Protein AF-A0A497G105-F1 (afdb_monomer_lite)

Structure (mmCIF, N/CA/C/O backbone):
data_AF-A0A497G105-F1
#
_entry.id   AF-A0A497G105-F1
#
loop_
_atom_site.group_PDB
_atom_site.id
_atom_site.type_symbol
_atom_site.label_atom_id
_atom_site.label_alt_id
_atom_site.label_comp_id
_atom_site.label_asym_id
_atom_site.label_entity_id
_atom_site.label_seq_id
_atom_site.pdbx_PDB_ins_code
_atom_site.Cartn_x
_atom_site.Cartn_y
_atom_site.Cartn_z
_atom_site.occupancy
_atom_site.B_iso_or_equiv
_atom_site.auth_seq_id
_atom_site.auth_comp_id
_atom_site.auth_asym_id
_atom_site.auth_atom_id
_atom_site.pdbx_PDB_model_num
ATOM 1 N N . MET A 1 1 ? -0.724 -7.211 12.321 1.00 91.06 1 MET A N 1
ATOM 2 C CA . MET A 1 1 ? 0.210 -6.508 11.434 1.00 91.06 1 MET A CA 1
ATOM 3 C C . MET A 1 1 ? 0.342 -7.267 10.126 1.00 91.06 1 MET A C 1
ATOM 5 O O . MET A 1 1 ? 0.165 -6.658 9.088 1.00 91.06 1 MET A O 1
ATOM 9 N N . VAL A 1 2 ? 0.599 -8.585 10.165 1.00 96.44 2 VAL A N 1
ATOM 10 C CA . VAL A 1 2 ? 0.661 -9.434 8.958 1.00 96.44 2 VAL A CA 1
ATOM 11 C C . VAL A 1 2 ? -0.614 -9.343 8.116 1.00 96.44 2 VAL A C 1
ATOM 13 O O . VAL A 1 2 ? -0.522 -9.135 6.918 1.00 96.44 2 VAL A O 1
ATOM 16 N N . VAL A 1 3 ? -1.797 -9.418 8.734 1.00 96.44 3 VAL A N 1
ATOM 17 C CA . VAL A 1 3 ? -3.083 -9.296 8.022 1.00 96.44 3 VAL A CA 1
ATOM 18 C C . VAL A 1 3 ? -3.195 -7.956 7.293 1.00 96.44 3 VAL A C 1
ATOM 20 O O . VAL A 1 3 ? -3.529 -7.920 6.117 1.00 96.44 3 VAL A O 1
ATOM 23 N N . GLU A 1 4 ? -2.869 -6.857 7.968 1.00 97.19 4 GLU A N 1
ATOM 24 C CA . GLU A 1 4 ? -2.892 -5.502 7.419 1.00 97.19 4 GLU A CA 1
ATOM 25 C C . GLU A 1 4 ? -1.892 -5.359 6.254 1.00 97.19 4 GLU A C 1
ATOM 27 O O . GLU A 1 4 ? -2.240 -4.789 5.223 1.00 97.19 4 GLU A O 1
ATOM 32 N N . ILE A 1 5 ? -0.688 -5.937 6.380 1.00 98.06 5 ILE A N 1
ATOM 33 C CA . ILE A 1 5 ? 0.310 -5.988 5.298 1.00 98.06 5 ILE A CA 1
ATOM 34 C C . ILE A 1 5 ? -0.252 -6.754 4.099 1.00 98.06 5 ILE A C 1
ATOM 36 O O . ILE A 1 5 ? -0.184 -6.253 2.982 1.00 98.06 5 ILE A O 1
ATOM 40 N N . LEU A 1 6 ? -0.816 -7.944 4.324 1.00 98.00 6 LEU A N 1
ATOM 41 C CA . LEU A 1 6 ? -1.369 -8.783 3.260 1.00 98.00 6 LEU A CA 1
ATOM 42 C C . LEU A 1 6 ? -2.536 -8.094 2.550 1.00 98.00 6 LEU A C 1
ATOM 44 O O . LEU A 1 6 ? -2.583 -8.120 1.328 1.00 98.00 6 LEU A O 1
ATOM 48 N N . ILE A 1 7 ? -3.437 -7.437 3.284 1.00 97.94 7 ILE A N 1
ATOM 49 C CA . ILE A 1 7 ? -4.556 -6.689 2.694 1.00 97.94 7 ILE A CA 1
ATOM 50 C C . ILE A 1 7 ? -4.037 -5.598 1.761 1.00 97.94 7 ILE A C 1
ATOM 52 O O . ILE A 1 7 ? -4.479 -5.518 0.618 1.00 97.94 7 ILE A O 1
ATOM 56 N N . ILE A 1 8 ? -3.098 -4.773 2.233 1.00 98.00 8 ILE A N 1
ATOM 57 C CA . ILE A 1 8 ? -2.568 -3.669 1.428 1.00 98.00 8 ILE A CA 1
ATOM 58 C C . ILE A 1 8 ? -1.812 -4.230 0.222 1.00 98.00 8 ILE A C 1
ATOM 60 O O . ILE A 1 8 ? -2.150 -3.913 -0.915 1.00 98.00 8 ILE A O 1
ATOM 64 N N . LEU A 1 9 ? -0.833 -5.103 0.463 1.00 98.25 9 LEU A N 1
ATOM 65 C CA . LEU A 1 9 ? 0.071 -5.599 -0.568 1.00 98.25 9 LEU A CA 1
ATOM 66 C C . LEU A 1 9 ? -0.647 -6.450 -1.619 1.00 98.25 9 LEU A C 1
ATOM 68 O O . LEU A 1 9 ? -0.471 -6.210 -2.810 1.00 98.25 9 LEU A O 1
ATOM 72 N N . LEU A 1 10 ? -1.452 -7.435 -1.210 1.00 97.56 10 LEU A N 1
ATOM 73 C CA . LEU A 1 10 ? -2.072 -8.366 -2.156 1.00 97.56 10 LEU A CA 1
ATOM 74 C C . LEU A 1 10 ? -3.107 -7.672 -3.033 1.00 97.56 10 LEU A C 1
ATOM 76 O O . LEU A 1 10 ? -3.130 -7.919 -4.235 1.00 97.56 10 LEU A O 1
ATOM 80 N N . LEU A 1 11 ? -3.934 -6.786 -2.470 1.00 97.00 11 LEU A N 1
ATOM 81 C CA . LEU A 1 11 ? -4.921 -6.061 -3.271 1.00 97.00 11 LEU A CA 1
ATOM 82 C C . LEU A 1 11 ? -4.250 -5.065 -4.223 1.00 97.00 11 LEU A C 1
ATOM 84 O O . LEU A 1 11 ? -4.660 -4.959 -5.375 1.00 97.00 11 LEU A O 1
ATOM 88 N N . GLN A 1 12 ? -3.190 -4.382 -3.783 1.00 96.12 12 GLN A N 1
ATOM 89 C CA . GLN A 1 12 ? -2.417 -3.494 -4.657 1.00 96.12 12 GLN A CA 1
ATOM 90 C C . GLN A 1 12 ? -1.731 -4.255 -5.794 1.00 96.12 12 GLN A C 1
ATOM 92 O O . GLN A 1 12 ? -1.781 -3.815 -6.940 1.00 96.12 12 GLN A O 1
ATOM 97 N N . LEU A 1 13 ? -1.144 -5.421 -5.517 1.00 96.75 13 LEU A N 1
ATOM 98 C CA . LEU A 1 13 ? -0.575 -6.272 -6.565 1.00 96.75 13 LEU A CA 1
ATOM 99 C C . LEU A 1 13 ? -1.656 -6.817 -7.504 1.00 96.75 13 LEU A C 1
ATOM 101 O O . LEU A 1 13 ? -1.449 -6.846 -8.713 1.00 96.75 13 LEU A O 1
ATOM 105 N N . LEU A 1 14 ? -2.824 -7.192 -6.979 1.00 96.06 14 LEU A N 1
ATOM 106 C CA . LEU A 1 14 ? -3.954 -7.634 -7.795 1.00 96.06 14 LEU A CA 1
ATOM 107 C C . LEU A 1 14 ? -4.409 -6.530 -8.758 1.00 96.06 14 LEU A C 1
ATOM 109 O O . LEU A 1 14 ? -4.674 -6.810 -9.924 1.00 96.06 14 LEU A O 1
ATOM 113 N N . PHE A 1 15 ? -4.447 -5.275 -8.304 1.00 94.25 15 PHE A N 1
ATOM 114 C CA . PHE A 1 15 ? -4.735 -4.134 -9.173 1.00 94.25 15 PHE A CA 1
ATOM 115 C C . PHE A 1 15 ? -3.624 -3.878 -10.187 1.00 94.25 15 PHE A C 1
ATOM 117 O O . PHE A 1 15 ? -3.933 -3.670 -11.354 1.00 94.25 15 PHE A O 1
ATOM 124 N N . TYR A 1 16 ? -2.354 -3.958 -9.780 1.00 93.88 16 TYR A N 1
ATOM 125 C CA . TYR A 1 16 ? -1.211 -3.804 -10.685 1.00 93.88 16 TYR A CA 1
ATOM 126 C C . TYR A 1 16 ? -1.224 -4.822 -11.837 1.00 93.88 16 TYR A C 1
ATOM 128 O O . TYR A 1 16 ? -0.951 -4.464 -12.980 1.00 93.88 16 TYR A O 1
ATOM 136 N N . PHE A 1 17 ? -1.554 -6.086 -11.556 1.00 93.81 17 PHE A N 1
ATOM 137 C CA . PHE A 1 17 ? -1.596 -7.144 -12.571 1.00 93.81 17 PHE A CA 1
ATOM 138 C C . PHE A 1 17 ? -2.915 -7.213 -13.351 1.00 93.81 17 PHE A C 1
ATOM 140 O O . PHE A 1 17 ? -3.019 -7.992 -14.299 1.00 93.81 17 PHE A O 1
ATOM 147 N N . SER A 1 18 ? -3.924 -6.422 -12.983 1.00 93.00 18 SER A N 1
ATOM 148 C CA . SER A 1 18 ? -5.207 -6.432 -13.679 1.00 93.00 18 SER A CA 1
ATOM 149 C C . SER A 1 18 ? -5.122 -5.638 -14.988 1.00 93.00 18 SER A C 1
ATOM 151 O O . SER A 1 18 ? -4.873 -4.434 -14.954 1.00 93.00 18 SER A O 1
ATOM 153 N N . PRO A 1 19 ? -5.411 -6.250 -16.153 1.00 84.75 19 PRO A N 1
ATOM 154 C CA . PRO A 1 19 ? -5.342 -5.558 -17.442 1.00 84.75 19 PRO A CA 1
ATOM 155 C C . PRO A 1 19 ? -6.425 -4.479 -17.606 1.00 84.75 19 PRO A C 1
ATOM 157 O O . PRO A 1 19 ? -6.307 -3.607 -18.462 1.00 84.75 19 PRO A O 1
ATOM 160 N N . VAL A 1 20 ? -7.486 -4.533 -16.794 1.00 88.06 20 VAL A N 1
ATOM 161 C CA . VAL A 1 20 ? -8.600 -3.570 -16.826 1.00 88.06 20 VAL A CA 1
ATOM 162 C C . VAL A 1 20 ? -8.299 -2.345 -15.955 1.00 88.06 20 VAL A C 1
ATOM 164 O O . VAL A 1 20 ? -8.775 -1.243 -16.235 1.00 88.06 20 VAL A O 1
ATOM 167 N N . ILE A 1 21 ? -7.496 -2.514 -14.900 1.00 84.50 21 ILE A N 1
ATOM 168 C CA . ILE A 1 21 ? -7.250 -1.470 -13.903 1.00 84.50 21 ILE A CA 1
ATOM 169 C C . ILE A 1 21 ? -5.982 -0.707 -14.271 1.00 84.50 21 ILE A C 1
ATOM 171 O O . ILE A 1 21 ? -4.866 -1.063 -13.914 1.00 84.50 21 ILE A O 1
ATOM 175 N N . VAL A 1 22 ? -6.184 0.401 -14.973 1.00 84.19 22 VAL A N 1
ATOM 176 C CA . VAL A 1 22 ? -5.122 1.356 -15.304 1.00 84.19 22 VAL A CA 1
ATOM 177 C C . VAL A 1 22 ? -5.039 2.432 -14.219 1.00 84.19 22 VAL A C 1
ATOM 179 O O . VAL A 1 22 ? -6.069 3.036 -13.901 1.00 84.19 22 VAL A O 1
ATOM 182 N N . PHE A 1 23 ? -3.847 2.678 -13.657 1.00 81.31 23 PHE A N 1
ATOM 183 C CA . PHE A 1 23 ? -3.644 3.622 -12.545 1.00 81.31 23 PHE A CA 1
ATOM 184 C C . PHE A 1 23 ? -4.178 5.019 -12.877 1.00 81.31 23 PHE A C 1
ATOM 186 O O . PHE A 1 23 ? -4.921 5.586 -12.080 1.00 81.31 23 PHE A O 1
ATOM 193 N N . GLU A 1 24 ? -3.898 5.541 -14.075 1.00 85.69 24 GLU A N 1
ATOM 194 C CA . GLU A 1 24 ? -4.317 6.887 -14.486 1.00 85.69 24 GLU A CA 1
ATOM 195 C C . GLU A 1 24 ? -5.844 7.064 -14.502 1.00 85.69 24 GLU A C 1
ATOM 197 O O . GLU A 1 24 ? -6.347 8.152 -14.233 1.00 85.69 24 GLU A O 1
ATOM 202 N N . LYS A 1 25 ? -6.596 5.995 -14.794 1.00 88.88 25 LYS A N 1
ATOM 203 C CA . LYS A 1 25 ? -8.067 6.029 -14.890 1.00 88.88 25 LYS A CA 1
ATOM 204 C C . LYS A 1 25 ? -8.766 5.604 -13.600 1.00 88.88 25 LYS A C 1
ATOM 206 O O . LYS A 1 25 ? -9.892 6.019 -13.347 1.00 88.88 25 LYS A O 1
ATOM 211 N N . HIS A 1 26 ? -8.107 4.784 -12.787 1.00 91.50 26 HIS A N 1
ATOM 212 C CA . HIS A 1 26 ? -8.708 4.132 -11.624 1.00 91.50 26 HIS A CA 1
ATOM 213 C C . HIS A 1 26 ? -7.9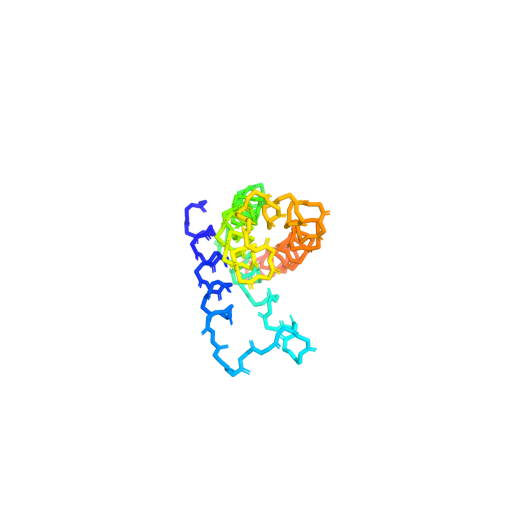09 4.378 -10.343 1.00 91.50 26 HIS A C 1
ATOM 215 O O . HIS A 1 26 ? -7.904 3.541 -9.439 1.00 91.50 26 HIS A O 1
ATOM 221 N N . PHE A 1 27 ? -7.227 5.524 -10.245 1.00 87.44 27 PHE A N 1
ATOM 222 C CA . PHE A 1 27 ? -6.366 5.851 -9.105 1.00 87.44 27 PHE A CA 1
ATOM 223 C C . PHE A 1 27 ? -7.106 5.727 -7.761 1.00 87.44 27 PHE A C 1
ATOM 225 O O . PHE A 1 27 ? -6.525 5.304 -6.768 1.00 87.44 27 PHE A O 1
ATOM 232 N N . PHE A 1 28 ? -8.408 6.030 -7.723 1.00 91.31 28 PHE A N 1
ATOM 233 C CA . PHE A 1 28 ? -9.226 5.933 -6.514 1.00 91.31 28 PHE A CA 1
ATOM 234 C C . PHE A 1 28 ? -9.326 4.497 -5.969 1.00 91.31 28 PHE A C 1
ATOM 236 O O . PHE A 1 28 ? -9.446 4.319 -4.756 1.00 91.31 28 PHE A O 1
ATOM 243 N N . LEU A 1 29 ? -9.215 3.466 -6.821 1.00 93.62 29 LEU A N 1
ATOM 244 C CA . LEU A 1 29 ? -9.213 2.065 -6.381 1.00 93.62 29 LEU A CA 1
ATOM 245 C C . LEU A 1 29 ? -7.991 1.742 -5.516 1.00 93.62 29 LEU A C 1
ATOM 247 O O . LEU A 1 29 ? -8.082 0.915 -4.614 1.00 93.62 29 LEU A O 1
ATOM 251 N N . TRP A 1 30 ? -6.875 2.448 -5.708 1.00 93.44 30 TRP A N 1
ATOM 252 C CA . TRP A 1 30 ? -5.658 2.273 -4.910 1.00 93.44 30 TRP A CA 1
ATOM 253 C C . TRP A 1 30 ? -5.807 2.719 -3.454 1.00 93.44 30 TRP A C 1
ATOM 255 O O . TRP A 1 30 ? -4.982 2.352 -2.617 1.00 93.44 30 TRP A O 1
ATOM 265 N N . LEU A 1 31 ? -6.873 3.459 -3.134 1.00 96.19 31 LEU A N 1
ATOM 266 C CA . LEU A 1 31 ? -7.218 3.852 -1.768 1.00 96.19 31 LEU A CA 1
ATOM 267 C C . LEU A 1 31 ? -8.016 2.765 -1.032 1.00 96.19 31 LEU A C 1
ATOM 269 O O . LEU A 1 31 ? -8.076 2.773 0.196 1.00 96.19 31 LEU A O 1
ATOM 273 N N . VAL A 1 32 ? -8.610 1.808 -1.751 1.00 96.62 32 VAL A N 1
ATOM 274 C CA . VAL A 1 32 ? -9.434 0.745 -1.153 1.00 96.62 32 VAL A CA 1
ATOM 275 C C . VAL A 1 32 ? -8.620 -0.155 -0.209 1.00 96.62 32 VAL A C 1
ATOM 277 O O . VAL A 1 32 ? -9.056 -0.343 0.930 1.00 96.62 32 VAL A O 1
ATOM 280 N N . PRO A 1 33 ? -7.431 -0.669 -0.586 1.00 97.62 33 PRO A N 1
ATOM 281 C CA . PRO A 1 33 ? -6.645 -1.533 0.292 1.00 97.62 33 PRO A CA 1
ATOM 282 C C . PRO A 1 33 ? -6.285 -0.892 1.645 1.00 97.62 33 PRO A C 1
ATOM 284 O O . PRO A 1 33 ? -6.561 -1.512 2.678 1.00 97.62 33 PRO A O 1
ATOM 287 N N . PRO A 1 34 ? -5.744 0.346 1.708 1.00 97.88 34 PRO A N 1
ATOM 288 C CA . PRO A 1 34 ? -5.455 0.981 2.990 1.00 97.88 34 PRO A CA 1
ATOM 289 C C . PRO A 1 34 ? -6.714 1.323 3.797 1.00 97.88 34 PRO A C 1
ATOM 291 O O . PRO A 1 34 ? -6.666 1.251 5.026 1.00 97.88 34 PRO A O 1
ATOM 294 N N . VAL A 1 35 ? -7.852 1.623 3.156 1.00 98.19 35 VAL A N 1
ATOM 295 C CA . VAL A 1 35 ? -9.133 1.809 3.868 1.00 98.19 35 VAL A CA 1
ATOM 296 C C . VAL A 1 35 ? -9.561 0.519 4.565 1.00 98.19 35 VAL A C 1
ATOM 298 O O . VAL A 1 35 ? -9.844 0.544 5.765 1.00 98.19 35 VAL A O 1
ATOM 301 N N . ILE A 1 36 ? -9.548 -0.617 3.860 1.00 98.06 36 ILE A N 1
ATOM 302 C CA . ILE A 1 36 ? -9.888 -1.923 4.449 1.00 98.06 36 ILE A CA 1
ATOM 303 C C . ILE A 1 36 ? -8.940 -2.227 5.615 1.00 98.06 36 ILE A C 1
ATOM 305 O O . ILE A 1 36 ? -9.398 -2.573 6.707 1.00 98.06 36 ILE A O 1
ATOM 309 N N . ALA A 1 37 ? -7.632 -2.024 5.424 1.00 97.88 37 ALA A N 1
ATOM 310 C CA . ALA A 1 37 ? -6.630 -2.207 6.471 1.00 97.88 37 ALA A CA 1
ATOM 311 C C . ALA A 1 37 ? -6.893 -1.316 7.704 1.00 97.88 37 ALA A C 1
ATOM 313 O O . ALA A 1 37 ? -6.767 -1.779 8.841 1.00 97.88 37 ALA A O 1
ATOM 314 N N . GLY A 1 38 ? -7.316 -0.065 7.501 1.00 97.62 38 GLY A N 1
ATOM 315 C CA . GLY A 1 38 ? -7.698 0.860 8.572 1.00 97.62 38 GLY A CA 1
ATOM 316 C C . GLY A 1 38 ? -8.952 0.440 9.340 1.00 97.62 38 GLY A C 1
ATOM 317 O O . GLY A 1 38 ? -9.019 0.613 10.559 1.00 97.62 38 GLY A O 1
ATOM 318 N N . VAL A 1 39 ? -9.922 -0.187 8.672 1.00 97.31 39 VAL A N 1
ATOM 319 C CA . VAL A 1 39 ? -11.106 -0.754 9.337 1.00 97.31 39 VAL A CA 1
ATOM 320 C C . VAL A 1 39 ? -10.742 -1.992 10.157 1.00 97.31 39 VAL A C 1
ATOM 322 O O . VAL A 1 39 ? -11.228 -2.156 11.278 1.00 97.31 39 VAL A O 1
ATOM 325 N N . VAL A 1 40 ? -9.862 -2.866 9.668 1.00 96.50 40 VAL A N 1
ATOM 326 C CA . VAL A 1 40 ? -9.524 -4.096 10.407 1.00 96.50 40 VAL A CA 1
ATOM 327 C C . VAL A 1 40 ? -8.467 -3.885 11.491 1.00 96.50 40 VAL A C 1
ATOM 329 O O . VAL A 1 40 ? -8.478 -4.605 12.489 1.00 96.50 40 VAL A O 1
ATOM 332 N N . THR A 1 41 ? -7.589 -2.882 11.362 1.00 96.94 41 THR A N 1
ATOM 333 C CA . THR A 1 41 ? -6.472 -2.706 12.301 1.00 96.94 41 THR A CA 1
ATOM 334 C C . THR A 1 41 ? -6.947 -2.493 13.742 1.00 96.94 41 THR A C 1
ATOM 336 O O . THR A 1 41 ? -7.946 -1.816 14.023 1.00 96.94 41 THR A O 1
ATOM 339 N N . SER A 1 42 ? -6.212 -3.081 14.686 1.00 94.50 42 SER A N 1
ATOM 340 C CA . SER A 1 42 ? -6.468 -2.929 16.120 1.00 94.50 42 SER A CA 1
ATOM 341 C C . SER A 1 42 ? -5.867 -1.646 16.699 1.00 94.50 42 SER A C 1
ATOM 343 O O . SER A 1 42 ? -6.368 -1.138 17.704 1.00 94.50 42 SER A O 1
ATOM 345 N N . SER A 1 43 ? -4.829 -1.086 16.065 1.00 96.81 43 SER A N 1
ATOM 346 C CA . SER A 1 43 ? -4.203 0.171 16.483 1.00 96.81 43 SER A CA 1
ATOM 347 C C . SER A 1 43 ? -3.612 0.957 15.310 1.00 96.81 43 SER A C 1
ATOM 349 O O . SER A 1 43 ? -3.126 0.382 14.334 1.00 96.81 43 SER A O 1
ATOM 351 N N . ALA A 1 44 ? -3.586 2.288 15.438 1.00 95.62 44 ALA A N 1
ATOM 352 C CA . ALA A 1 44 ? -2.990 3.171 14.432 1.00 95.62 44 ALA A CA 1
ATOM 353 C C . ALA A 1 44 ? -1.508 2.845 14.184 1.00 95.62 44 ALA A C 1
ATOM 355 O O . ALA A 1 44 ? -1.094 2.722 13.039 1.00 95.62 44 ALA A O 1
ATOM 356 N N . LYS A 1 45 ? -0.719 2.609 15.247 1.00 97.19 45 LYS A N 1
ATOM 357 C CA . LYS A 1 45 ? 0.711 2.266 15.130 1.00 97.19 45 LYS A CA 1
ATOM 358 C C . LYS A 1 45 ? 0.940 1.002 14.294 1.00 97.19 45 LYS A C 1
ATOM 360 O O . LYS A 1 45 ? 1.827 0.986 13.448 1.00 97.19 45 LYS A O 1
ATOM 365 N N . ARG A 1 46 ? 0.121 -0.041 14.496 1.00 96.50 46 ARG A N 1
ATOM 366 C CA . ARG A 1 46 ? 0.196 -1.282 13.703 1.00 96.50 46 ARG A CA 1
ATOM 367 C C . ARG A 1 46 ? -0.172 -1.047 12.244 1.00 96.50 46 ARG A C 1
ATOM 369 O O . ARG A 1 46 ? 0.496 -1.594 11.376 1.00 96.50 46 ARG A O 1
ATOM 376 N N . GLY A 1 47 ? -1.203 -0.241 11.992 1.00 96.88 47 GLY A N 1
ATOM 377 C CA . GLY A 1 47 ? -1.609 0.119 10.634 1.00 96.88 47 GLY A CA 1
ATOM 378 C C . GLY A 1 47 ? -0.526 0.908 9.897 1.00 96.88 47 GLY A C 1
ATOM 379 O O . GLY A 1 47 ? -0.185 0.561 8.777 1.00 96.88 47 GLY A O 1
ATOM 380 N N . LEU A 1 48 ? 0.094 1.890 10.556 1.00 98.00 48 LEU A N 1
ATOM 381 C CA . LEU A 1 48 ? 1.205 2.666 9.994 1.00 98.00 48 LEU A CA 1
ATOM 382 C C . LEU A 1 48 ? 2.414 1.790 9.645 1.00 98.00 48 LEU A C 1
ATOM 384 O O . LEU A 1 48 ? 2.946 1.891 8.542 1.00 98.00 48 LEU A O 1
ATOM 388 N N . ALA A 1 49 ? 2.820 0.902 10.559 1.00 98.06 49 ALA A N 1
ATOM 389 C CA . ALA A 1 49 ? 3.907 -0.040 10.300 1.00 98.06 49 ALA A CA 1
ATOM 390 C C . ALA A 1 49 ? 3.573 -0.984 9.133 1.00 98.06 49 ALA A C 1
ATOM 392 O O . ALA A 1 49 ? 4.423 -1.243 8.284 1.00 98.06 49 ALA A O 1
ATOM 393 N N . ALA A 1 50 ? 2.324 -1.455 9.056 1.00 97.88 50 ALA A N 1
ATOM 394 C CA . ALA A 1 50 ? 1.859 -2.284 7.951 1.00 97.88 50 ALA A CA 1
ATOM 395 C C . ALA A 1 50 ? 1.882 -1.538 6.608 1.00 97.88 50 ALA A C 1
ATOM 397 O O . ALA A 1 50 ? 2.399 -2.086 5.638 1.00 97.88 50 ALA A O 1
ATOM 398 N N . SER A 1 51 ? 1.402 -0.290 6.559 1.00 98.06 51 SER A N 1
ATOM 399 C CA . SER A 1 51 ? 1.468 0.562 5.365 1.00 98.06 51 SER A CA 1
ATOM 400 C C . SER A 1 51 ? 2.904 0.775 4.899 1.00 98.06 51 SER A C 1
ATOM 402 O O . SER A 1 51 ? 3.173 0.666 3.706 1.00 98.06 51 SER A O 1
ATOM 404 N N . LEU A 1 52 ? 3.838 1.031 5.820 1.00 98.50 52 LEU A N 1
ATOM 405 C CA . LEU A 1 52 ? 5.254 1.181 5.487 1.00 98.50 52 LEU A CA 1
ATOM 406 C C . LEU A 1 52 ? 5.818 -0.095 4.849 1.00 98.50 52 LEU A C 1
ATOM 408 O O . LEU A 1 52 ? 6.353 -0.040 3.743 1.00 98.50 52 LEU A O 1
ATOM 412 N N . ILE A 1 53 ? 5.659 -1.243 5.514 1.00 98.50 53 ILE A N 1
ATOM 413 C CA . ILE A 1 53 ? 6.193 -2.526 5.034 1.00 98.50 53 ILE A CA 1
ATOM 414 C C . ILE A 1 53 ? 5.566 -2.904 3.688 1.00 98.50 53 ILE A C 1
ATOM 416 O O . ILE A 1 53 ? 6.287 -3.247 2.755 1.00 98.50 53 ILE A O 1
ATOM 420 N N . ALA A 1 54 ? 4.242 -2.788 3.557 1.00 98.25 54 ALA A N 1
ATOM 421 C CA . ALA A 1 54 ? 3.546 -3.088 2.310 1.00 98.25 54 ALA A CA 1
ATOM 422 C C . ALA A 1 54 ? 4.022 -2.188 1.160 1.00 98.25 54 ALA A C 1
ATOM 424 O O . ALA A 1 54 ? 4.246 -2.685 0.061 1.00 98.25 54 ALA A O 1
ATOM 425 N N . THR A 1 55 ? 4.254 -0.896 1.422 1.00 98.44 55 THR A N 1
ATOM 426 C CA . THR A 1 55 ? 4.791 0.040 0.419 1.00 98.44 55 THR A CA 1
ATOM 427 C C . THR A 1 55 ? 6.190 -0.381 -0.034 1.00 98.44 55 THR A C 1
ATOM 429 O O . THR A 1 55 ? 6.446 -0.434 -1.235 1.00 98.44 55 THR A O 1
ATOM 432 N N . ILE A 1 56 ? 7.084 -0.736 0.898 1.00 98.50 56 ILE A N 1
ATOM 433 C CA . ILE A 1 56 ? 8.431 -1.229 0.562 1.00 98.50 56 ILE A CA 1
ATOM 434 C C . ILE A 1 56 ? 8.327 -2.485 -0.310 1.00 98.50 56 ILE A C 1
ATOM 436 O O . ILE A 1 56 ? 8.920 -2.535 -1.384 1.00 98.50 56 ILE A O 1
ATOM 440 N N . CYS A 1 57 ? 7.544 -3.480 0.113 1.00 98.38 57 CYS A N 1
ATOM 441 C CA . CYS A 1 57 ? 7.367 -4.724 -0.635 1.00 98.38 57 CYS A CA 1
ATOM 442 C C . CYS A 1 57 ? 6.780 -4.485 -2.031 1.00 98.38 57 CYS A C 1
ATOM 444 O O . CYS A 1 57 ? 7.256 -5.065 -3.006 1.00 98.38 57 CYS A O 1
ATOM 446 N N . TYR A 1 58 ? 5.780 -3.611 -2.144 1.00 98.06 58 TYR A N 1
ATOM 447 C CA . TYR A 1 58 ? 5.175 -3.268 -3.425 1.00 98.06 58 TYR A CA 1
ATOM 448 C C . TYR A 1 58 ? 6.197 -2.636 -4.377 1.00 98.06 58 TYR A C 1
ATOM 450 O O . TYR A 1 58 ? 6.265 -3.033 -5.540 1.00 98.06 58 TYR A O 1
ATOM 458 N N . ILE A 1 59 ? 7.021 -1.697 -3.897 1.00 97.94 59 ILE A N 1
ATOM 459 C CA . ILE A 1 59 ? 8.071 -1.058 -4.705 1.00 97.94 59 ILE A CA 1
ATOM 460 C C . ILE A 1 59 ? 9.159 -2.058 -5.098 1.00 97.94 59 ILE A C 1
ATOM 462 O O . ILE A 1 59 ? 9.600 -2.045 -6.245 1.00 97.94 59 ILE A O 1
ATOM 466 N N . LEU A 1 60 ? 9.551 -2.966 -4.199 1.00 98.19 60 LEU A N 1
ATOM 467 C CA . LEU A 1 60 ? 10.508 -4.024 -4.531 1.00 98.19 60 LEU A CA 1
ATOM 468 C C . LEU A 1 60 ? 10.005 -4.898 -5.687 1.00 98.19 60 LEU A C 1
ATOM 470 O O . LEU A 1 60 ? 10.777 -5.234 -6.582 1.00 98.19 60 LEU A O 1
ATOM 474 N N . ILE A 1 61 ? 8.715 -5.235 -5.702 1.00 97.62 61 ILE A N 1
ATOM 475 C CA . ILE A 1 61 ? 8.122 -6.077 -6.747 1.00 97.62 61 ILE A CA 1
ATOM 476 C C . ILE A 1 61 ? 7.914 -5.273 -8.035 1.00 97.62 61 ILE A C 1
ATOM 478 O O . ILE A 1 61 ? 8.477 -5.601 -9.079 1.00 97.62 61 ILE A O 1
ATOM 482 N N . THR A 1 62 ? 7.123 -4.204 -7.973 1.00 95.94 62 THR A N 1
ATOM 483 C CA . THR A 1 62 ? 6.708 -3.450 -9.166 1.00 95.94 62 THR A CA 1
ATOM 484 C C . THR A 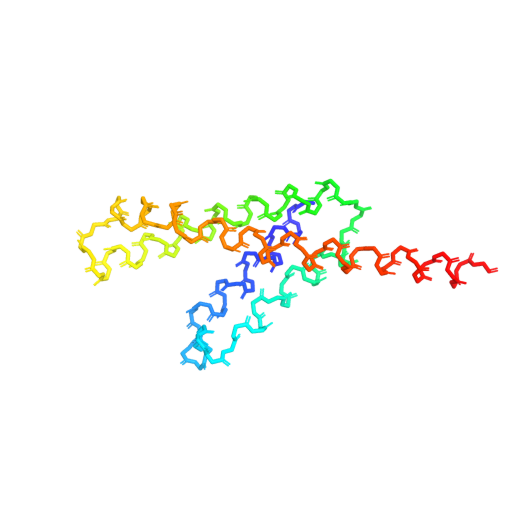1 62 ? 7.846 -2.635 -9.764 1.00 95.94 62 THR A C 1
ATOM 486 O O . THR A 1 62 ? 7.977 -2.590 -10.984 1.00 95.94 62 THR A O 1
ATOM 489 N N . GLY A 1 63 ? 8.735 -2.083 -8.935 1.00 95.56 63 GLY A N 1
ATOM 490 C CA . GLY A 1 63 ? 9.947 -1.404 -9.391 1.00 95.56 63 GLY A CA 1
ATOM 491 C C . GLY A 1 63 ? 10.893 -2.350 -10.128 1.00 95.56 63 GLY A C 1
ATOM 492 O O . GLY A 1 63 ? 11.422 -1.980 -11.173 1.00 95.56 63 GLY A O 1
ATOM 493 N N . SER A 1 64 ? 11.045 -3.595 -9.663 1.00 96.50 64 SER A N 1
ATOM 494 C CA . SER A 1 64 ? 11.843 -4.604 -10.379 1.00 96.50 64 SER A CA 1
ATOM 495 C C . SER A 1 64 ? 11.233 -4.959 -11.737 1.00 96.50 64 SER A C 1
ATOM 497 O O . SER A 1 64 ? 11.947 -5.030 -12.737 1.00 96.50 64 SER A O 1
ATOM 499 N N . ILE A 1 65 ? 9.910 -5.148 -11.787 1.00 96.00 65 ILE A N 1
ATOM 500 C CA . ILE A 1 65 ? 9.191 -5.496 -13.020 1.00 96.00 65 ILE A CA 1
ATOM 501 C C . ILE A 1 65 ? 9.269 -4.352 -14.038 1.00 96.00 65 ILE A C 1
ATOM 503 O O . ILE A 1 65 ? 9.649 -4.579 -15.187 1.00 96.00 65 ILE A O 1
ATOM 507 N N . GLU A 1 66 ? 8.935 -3.124 -13.639 1.00 94.00 66 GLU A N 1
ATOM 508 C CA . GLU A 1 66 ? 8.994 -1.961 -14.532 1.00 94.00 66 GLU A CA 1
ATOM 509 C C . GLU A 1 66 ? 10.436 -1.629 -14.939 1.00 94.00 66 GLU A C 1
ATOM 511 O O . GLU A 1 66 ? 10.677 -1.263 -16.090 1.00 94.00 66 GLU A O 1
ATOM 516 N N . GLY A 1 67 ? 11.406 -1.817 -14.039 1.00 94.25 67 GLY A N 1
ATOM 517 C CA . GLY A 1 67 ? 12.830 -1.651 -14.328 1.00 94.25 67 GLY A CA 1
ATOM 518 C C . GLY A 1 67 ? 13.326 -2.588 -15.421 1.00 94.25 67 GLY A C 1
ATOM 519 O O . GLY A 1 67 ? 13.986 -2.145 -16.361 1.00 94.25 67 GLY A O 1
ATOM 520 N N . LEU A 1 68 ? 12.955 -3.868 -15.352 1.00 95.62 68 LEU A N 1
ATOM 521 C CA . LEU A 1 68 ? 13.250 -4.826 -16.420 1.00 95.62 68 LEU A CA 1
ATOM 522 C C . LEU A 1 68 ? 12.557 -4.445 -17.732 1.00 95.62 68 LEU A C 1
ATOM 524 O O . LEU A 1 68 ? 13.203 -4.436 -18.775 1.00 95.62 68 LEU A O 1
ATOM 528 N N . LYS A 1 69 ? 11.269 -4.084 -17.686 1.00 93.75 69 LYS A N 1
ATOM 529 C CA . LYS A 1 69 ? 10.479 -3.766 -18.887 1.00 93.75 69 LYS A CA 1
ATOM 530 C C . LYS A 1 69 ? 10.936 -2.497 -19.611 1.00 93.75 69 LYS A C 1
ATOM 532 O O . LYS A 1 69 ? 10.911 -2.470 -20.837 1.00 93.75 69 LYS A 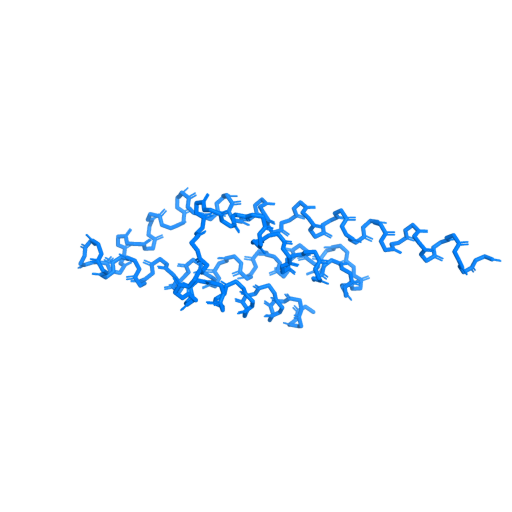O 1
ATOM 537 N N . ARG A 1 70 ? 11.280 -1.433 -18.877 1.00 91.69 70 ARG A N 1
ATOM 538 C CA . ARG A 1 70 ? 11.503 -0.088 -19.449 1.00 91.69 70 ARG A CA 1
ATOM 539 C C . ARG A 1 70 ? 12.962 0.340 -19.481 1.00 91.69 70 ARG A C 1
ATOM 541 O O . ARG A 1 70 ? 13.347 1.091 -20.368 1.00 91.69 70 ARG A O 1
ATOM 548 N N . LEU A 1 71 ? 13.754 -0.095 -18.504 1.00 90.69 71 LEU A N 1
ATOM 549 C CA . LEU A 1 71 ? 15.140 0.347 -18.315 1.00 90.69 71 LEU A CA 1
ATOM 550 C C . LEU A 1 71 ? 16.154 -0.775 -18.566 1.00 90.69 71 LEU A C 1
ATOM 552 O O . LEU A 1 71 ? 17.354 -0.533 -18.463 1.00 90.69 71 LEU A O 1
ATOM 556 N N . ASN A 1 72 ? 15.684 -1.999 -18.840 1.00 94.00 72 ASN A N 1
ATOM 557 C CA . ASN A 1 72 ? 16.502 -3.213 -18.887 1.00 94.00 72 ASN A CA 1
ATOM 558 C C . ASN A 1 72 ? 17.409 -3.365 -17.641 1.00 94.00 72 ASN A C 1
ATOM 560 O O . ASN A 1 72 ? 18.528 -3.870 -17.717 1.00 94.00 72 ASN A O 1
ATOM 564 N N . SER A 1 73 ? 16.951 -2.860 -16.487 1.00 95.06 73 SER A N 1
ATOM 565 C CA . SER A 1 73 ? 17.729 -2.786 -15.248 1.00 95.06 73 SER A CA 1
ATOM 566 C C . SER A 1 73 ? 16.815 -2.834 -14.027 1.00 95.06 73 SER A C 1
ATOM 568 O O . SER A 1 73 ? 16.055 -1.900 -13.760 1.00 95.06 73 SER A O 1
ATOM 570 N N . ILE A 1 74 ? 16.929 -3.915 -13.247 1.00 95.25 74 ILE A N 1
ATOM 571 C CA . ILE A 1 74 ? 16.216 -4.079 -11.969 1.00 95.25 74 ILE A CA 1
ATOM 572 C C . ILE A 1 74 ? 16.602 -2.949 -11.013 1.00 95.25 74 ILE A C 1
ATOM 574 O O . ILE A 1 74 ? 15.737 -2.298 -10.436 1.00 95.25 74 ILE A O 1
ATOM 578 N N . ILE A 1 75 ? 17.906 -2.683 -10.882 1.00 96.00 75 ILE A N 1
ATOM 579 C CA . ILE A 1 75 ? 18.430 -1.667 -9.963 1.00 96.00 75 ILE A CA 1
ATOM 580 C C . ILE A 1 75 ? 17.913 -0.280 -10.355 1.00 96.00 75 ILE A C 1
ATOM 582 O O . ILE A 1 75 ? 17.461 0.464 -9.488 1.00 96.00 75 ILE A O 1
ATOM 586 N N . GLY A 1 76 ? 17.908 0.048 -11.652 1.00 94.25 76 GLY A N 1
ATOM 587 C CA . GLY A 1 76 ? 17.361 1.315 -12.145 1.00 94.25 76 GLY A CA 1
ATOM 588 C C . GLY A 1 76 ? 15.879 1.486 -11.800 1.00 94.25 76 GLY A C 1
ATOM 589 O O . GLY A 1 76 ? 15.480 2.541 -11.308 1.00 94.25 76 GLY A O 1
ATOM 590 N N . GLY A 1 77 ? 15.077 0.431 -11.979 1.00 95.75 77 GLY A N 1
ATOM 591 C CA . GLY A 1 77 ? 13.661 0.440 -11.605 1.00 95.75 77 GLY A CA 1
ATOM 592 C C . GLY A 1 77 ? 13.420 0.557 -10.101 1.00 95.75 77 GLY A C 1
ATOM 593 O O . GLY A 1 77 ? 12.528 1.293 -9.684 1.00 95.75 77 GLY A O 1
ATOM 594 N N . LEU A 1 78 ? 14.242 -0.099 -9.276 1.00 97.50 78 LEU A N 1
ATOM 595 C CA . LEU A 1 78 ? 14.179 0.028 -7.818 1.00 97.50 78 LEU A CA 1
ATOM 596 C C . LEU A 1 78 ? 14.528 1.443 -7.357 1.00 97.50 78 LEU A C 1
ATOM 598 O O . LEU A 1 78 ? 13.775 2.025 -6.581 1.00 97.50 78 LEU A O 1
ATOM 602 N N . VAL A 1 79 ? 15.627 2.019 -7.851 1.00 97.06 79 VAL A N 1
ATOM 603 C CA . VAL A 1 79 ? 16.036 3.393 -7.513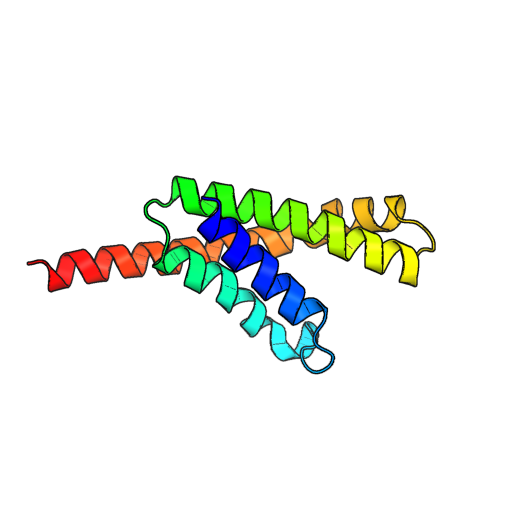 1.00 97.06 79 VAL A CA 1
ATOM 604 C C . VAL A 1 79 ? 14.938 4.381 -7.900 1.00 97.06 79 VAL A C 1
ATOM 606 O O . VAL A 1 79 ? 14.522 5.191 -7.073 1.00 97.06 79 VAL A O 1
ATOM 609 N N . PHE A 1 80 ? 14.401 4.271 -9.116 1.00 94.19 80 PHE A N 1
ATOM 610 C CA . PHE A 1 80 ? 13.292 5.114 -9.557 1.00 94.19 80 PHE A CA 1
ATOM 611 C C . PHE A 1 80 ? 12.036 4.911 -8.693 1.00 94.19 80 PHE A C 1
ATOM 613 O O . PHE A 1 80 ? 11.408 5.878 -8.258 1.00 94.19 80 PHE A O 1
ATOM 620 N N . GLY A 1 81 ? 11.696 3.658 -8.384 1.00 96.12 81 GLY A N 1
ATOM 621 C CA . GLY A 1 81 ? 10.567 3.299 -7.532 1.00 96.12 81 GLY A CA 1
ATOM 622 C C . GLY A 1 81 ? 10.682 3.871 -6.119 1.00 96.12 81 GLY A C 1
ATOM 623 O O . GLY A 1 81 ? 9.711 4.425 -5.613 1.00 96.12 81 GLY A O 1
ATOM 624 N N . PHE A 1 82 ? 11.857 3.808 -5.493 1.00 97.44 82 PHE A N 1
ATOM 625 C CA . PHE A 1 82 ? 12.077 4.367 -4.157 1.00 97.44 82 PHE A CA 1
ATOM 626 C C . PHE A 1 82 ? 12.141 5.899 -4.140 1.00 97.44 82 PHE A C 1
ATOM 628 O O . PHE A 1 82 ? 11.694 6.501 -3.167 1.00 97.44 82 PHE A O 1
ATOM 635 N N . ILE A 1 83 ? 12.655 6.543 -5.191 1.00 97.31 83 ILE A N 1
ATOM 636 C CA . ILE A 1 83 ? 12.728 8.011 -5.251 1.00 97.31 83 ILE A CA 1
ATOM 637 C C . ILE A 1 83 ? 11.350 8.619 -5.533 1.00 97.31 83 ILE A C 1
ATOM 639 O O . ILE A 1 83 ? 10.942 9.559 -4.854 1.00 97.31 83 ILE A O 1
ATOM 643 N N . PHE A 1 84 ? 10.624 8.086 -6.517 1.00 94.56 84 PHE A N 1
ATOM 644 C CA . PHE A 1 84 ? 9.392 8.710 -7.010 1.00 94.56 84 PHE A CA 1
ATOM 645 C C . PHE A 1 84 ? 8.126 7.980 -6.558 1.00 94.56 84 PHE A C 1
ATOM 647 O O . PHE A 1 84 ? 7.163 8.616 -6.134 1.00 94.56 84 PHE A O 1
ATOM 654 N N . GLY A 1 85 ? 8.111 6.648 -6.623 1.00 94.50 85 GLY A N 1
ATOM 655 C CA . GLY A 1 85 ? 6.921 5.851 -6.310 1.00 94.50 85 GLY A CA 1
ATOM 656 C C . GLY A 1 85 ? 6.646 5.728 -4.810 1.00 94.50 85 GLY A C 1
ATOM 657 O O . GLY A 1 85 ? 5.505 5.872 -4.373 1.00 94.50 85 GLY A O 1
ATOM 658 N N . PHE A 1 86 ? 7.687 5.488 -4.012 1.00 97.38 86 PHE A N 1
ATOM 659 C CA . PHE A 1 86 ? 7.566 5.212 -2.582 1.00 97.38 86 PHE A CA 1
ATOM 660 C C . PHE A 1 86 ? 6.906 6.356 -1.796 1.00 97.38 86 PHE A C 1
ATOM 662 O O . PHE A 1 86 ? 5.953 6.061 -1.076 1.00 97.38 86 PHE A O 1
ATOM 669 N N . PRO A 1 87 ? 7.309 7.641 -1.926 1.00 97.50 87 PRO A N 1
ATOM 670 C CA . PRO A 1 87 ? 6.679 8.718 -1.160 1.00 97.50 87 PRO A CA 1
ATOM 671 C C . PRO A 1 87 ? 5.185 8.858 -1.468 1.00 97.50 87 PRO A C 1
ATOM 673 O O . PRO A 1 87 ? 4.371 8.991 -0.555 1.00 97.50 87 PRO A O 1
ATOM 676 N N . ILE A 1 88 ? 4.819 8.771 -2.751 1.00 95.25 88 ILE A N 1
ATOM 677 C CA . ILE A 1 88 ? 3.433 8.897 -3.215 1.00 95.25 88 ILE A CA 1
ATOM 678 C C . ILE A 1 88 ? 2.597 7.741 -2.668 1.00 95.25 88 ILE A C 1
ATOM 680 O O . ILE A 1 88 ? 1.570 7.959 -2.021 1.00 95.25 88 ILE A O 1
ATOM 684 N N . LEU A 1 89 ? 3.060 6.507 -2.874 1.00 96.12 89 LEU A N 1
ATOM 685 C CA . LEU A 1 89 ? 2.335 5.318 -2.443 1.00 96.12 89 LEU A CA 1
ATOM 686 C C . LEU A 1 89 ? 2.235 5.234 -0.915 1.00 96.12 89 LEU A C 1
ATOM 688 O O . LEU A 1 89 ? 1.195 4.839 -0.388 1.00 96.12 89 LEU A O 1
ATOM 692 N N . LEU A 1 90 ? 3.274 5.658 -0.190 1.00 97.88 90 LEU A N 1
ATOM 693 C CA . LEU A 1 90 ? 3.251 5.701 1.268 1.00 97.88 90 LEU A CA 1
ATOM 694 C C . LEU A 1 90 ? 2.164 6.655 1.775 1.00 97.88 90 LEU A C 1
ATOM 696 O O . LEU A 1 90 ? 1.406 6.289 2.673 1.00 97.88 90 LEU A O 1
ATOM 700 N N . VAL A 1 91 ? 2.042 7.848 1.185 1.00 97.62 91 VAL A N 1
ATOM 701 C CA . VAL A 1 91 ? 0.973 8.802 1.526 1.00 97.62 91 VAL A CA 1
ATOM 702 C C . VAL A 1 91 ? -0.401 8.215 1.196 1.00 97.62 91 VAL A C 1
ATOM 704 O O . VAL A 1 91 ? -1.295 8.250 2.047 1.00 97.62 91 VAL A O 1
ATOM 707 N N . MET A 1 92 ? -0.549 7.602 0.016 1.00 96.25 92 MET A N 1
ATOM 708 C CA . MET A 1 92 ? -1.780 6.911 -0.389 1.00 96.25 92 MET A CA 1
ATOM 709 C C . MET A 1 92 ? -2.139 5.741 0.534 1.00 96.25 92 MET A C 1
ATOM 711 O O . MET A 1 92 ? -3.315 5.428 0.673 1.00 96.25 92 MET A O 1
ATOM 715 N N . ASN A 1 93 ? -1.163 5.124 1.201 1.00 97.88 93 ASN A N 1
ATOM 716 C CA . ASN A 1 93 ? -1.398 4.050 2.161 1.00 97.88 93 ASN A CA 1
ATOM 717 C C . ASN A 1 93 ? -1.666 4.552 3.583 1.00 97.88 93 ASN A C 1
ATOM 719 O O . ASN A 1 93 ? -2.447 3.944 4.313 1.00 97.88 93 ASN A O 1
ATOM 723 N N . ILE A 1 94 ? -1.013 5.627 4.020 1.00 98.06 94 ILE A N 1
ATOM 724 C CA . ILE A 1 94 ? -1.124 6.125 5.396 1.00 98.06 94 ILE A CA 1
ATOM 725 C C . ILE A 1 94 ? -2.403 6.938 5.595 1.00 98.06 94 ILE A C 1
ATOM 727 O O . ILE A 1 94 ? -3.131 6.699 6.561 1.00 98.06 94 ILE A O 1
ATOM 731 N N . VAL A 1 95 ? -2.685 7.894 4.707 1.00 98.06 95 VAL A N 1
ATOM 732 C CA . VAL A 1 95 ? -3.779 8.857 4.914 1.00 98.06 95 VAL A CA 1
ATOM 733 C C . VAL A 1 95 ? -5.145 8.158 4.957 1.00 98.06 95 VAL A C 1
ATOM 735 O O . VAL A 1 95 ? -5.844 8.312 5.963 1.00 98.06 95 VAL A O 1
ATOM 738 N N . PRO A 1 96 ? -5.530 7.323 3.971 1.00 98.00 96 PRO A N 1
ATOM 739 C CA . PRO A 1 96 ? -6.823 6.642 4.006 1.00 98.00 96 PRO A CA 1
ATOM 740 C C . PRO A 1 96 ? -6.929 5.641 5.157 1.00 98.00 96 PRO A C 1
ATOM 742 O O . PRO A 1 96 ? -7.993 5.522 5.762 1.00 98.00 96 PRO A O 1
ATOM 745 N N . LEU A 1 97 ? -5.827 4.965 5.509 1.00 98.31 97 LEU A N 1
ATOM 746 C CA . LEU A 1 97 ? -5.794 4.043 6.643 1.00 98.31 97 LEU A CA 1
ATOM 747 C C . LEU A 1 97 ? -6.116 4.761 7.955 1.00 98.31 97 LEU A C 1
ATOM 749 O O . LEU A 1 97 ? -6.929 4.273 8.743 1.00 98.31 97 LEU A O 1
ATOM 753 N N . LEU A 1 98 ? -5.483 5.912 8.201 1.00 98.25 98 LEU A N 1
ATOM 754 C CA . LEU A 1 98 ? -5.704 6.683 9.424 1.00 98.25 98 LEU A CA 1
ATOM 755 C C . LEU A 1 98 ? -7.125 7.238 9.491 1.00 98.25 98 LEU A C 1
ATOM 757 O O . LEU A 1 98 ? -7.743 7.176 10.555 1.00 98.25 98 LEU A O 1
ATOM 761 N N . ILE A 1 99 ? -7.656 7.720 8.364 1.00 98.19 99 ILE A N 1
ATOM 762 C CA . ILE A 1 99 ? -9.044 8.188 8.271 1.00 98.19 99 ILE A CA 1
ATOM 763 C C . ILE A 1 99 ? -10.005 7.040 8.601 1.00 98.19 99 ILE A C 1
ATOM 765 O O . ILE A 1 99 ? -10.841 7.179 9.494 1.00 98.19 99 ILE A O 1
ATOM 769 N N . ALA A 1 100 ? -9.854 5.884 7.952 1.00 97.88 100 ALA A N 1
ATOM 770 C CA . ALA A 1 100 ? -10.719 4.726 8.166 1.00 97.88 100 ALA A CA 1
ATOM 771 C C . ALA A 1 100 ? -10.652 4.202 9.611 1.00 97.88 100 ALA A C 1
ATOM 773 O O . ALA A 1 100 ? -11.684 3.921 10.226 1.00 97.88 100 ALA A O 1
ATOM 774 N N . TYR A 1 101 ? -9.451 4.136 10.192 1.00 97.88 101 TYR A N 1
ATOM 775 C CA . TYR A 1 101 ? -9.272 3.772 11.597 1.00 97.88 101 TYR A CA 1
ATOM 776 C C . TYR A 1 10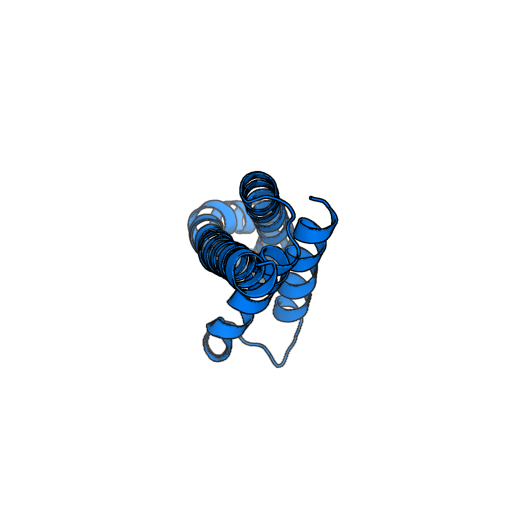1 ? -9.923 4.785 12.552 1.00 97.88 101 TYR A C 1
ATOM 778 O O . TYR A 1 101 ? -10.579 4.391 13.522 1.00 97.88 101 TYR A O 1
ATOM 786 N N . GLY A 1 102 ? -9.757 6.084 12.290 1.00 97.19 102 GLY A N 1
ATOM 787 C CA . GLY A 1 102 ? -10.365 7.155 13.078 1.00 97.19 102 GLY A CA 1
ATOM 788 C C . GLY A 1 102 ? -11.889 7.067 13.063 1.00 97.19 102 GLY A C 1
ATOM 789 O O . GLY A 1 102 ? -12.514 7.048 14.126 1.00 97.19 102 GLY A O 1
ATOM 790 N N . LEU A 1 103 ? -12.476 6.902 11.874 1.00 97.38 103 LEU A N 1
ATOM 791 C CA . LEU A 1 103 ? -13.913 6.692 11.706 1.00 97.38 103 LEU A CA 1
ATOM 792 C C . LEU A 1 103 ? -14.382 5.454 12.473 1.00 97.38 103 LEU A C 1
ATOM 794 O O . LEU A 1 103 ? -15.27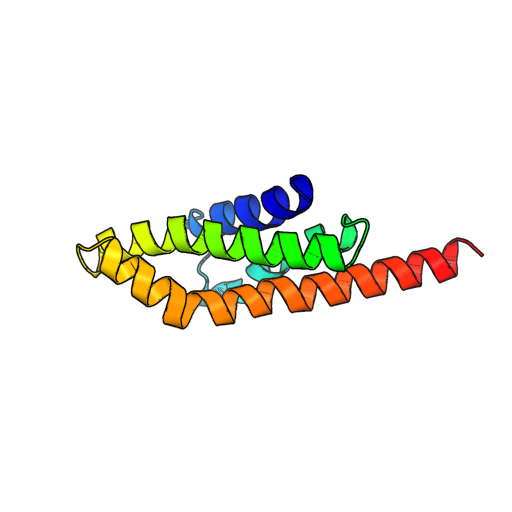7 5.573 13.307 1.00 97.38 103 LEU A O 1
ATOM 798 N N . LYS A 1 104 ? -13.730 4.296 12.299 1.00 95.69 104 LYS A N 1
ATOM 799 C CA . LYS A 1 104 ? -14.040 3.071 13.061 1.00 95.69 104 LYS A CA 1
ATOM 800 C C . LYS A 1 104 ? -14.108 3.336 14.567 1.00 95.69 104 LYS A C 1
ATOM 802 O O . LYS A 1 104 ? -15.045 2.897 15.231 1.00 95.69 104 LYS A O 1
ATOM 807 N N . LYS A 1 105 ? -13.115 4.035 15.128 1.00 95.31 105 LYS A N 1
ATOM 808 C CA . LYS A 1 105 ? -13.075 4.340 16.567 1.00 95.31 105 LYS A CA 1
ATOM 809 C C . LYS A 1 105 ? -14.226 5.244 17.003 1.00 95.31 105 LYS A C 1
ATOM 811 O O . LYS A 1 105 ? -14.778 5.014 18.078 1.00 95.31 105 LYS A O 1
ATOM 816 N N . ILE A 1 106 ? -14.596 6.227 16.186 1.00 95.88 106 ILE A N 1
ATOM 817 C CA . ILE A 1 106 ? -15.754 7.095 16.439 1.00 95.88 106 ILE A CA 1
ATOM 818 C C . ILE A 1 106 ? -17.047 6.274 16.423 1.00 95.88 106 ILE A C 1
ATOM 820 O O . ILE A 1 106 ? -17.815 6.356 17.377 1.00 95.88 106 ILE A O 1
ATOM 824 N N . PHE A 1 107 ? -17.249 5.432 15.407 1.00 94.19 107 PHE A N 1
ATOM 825 C CA . PHE A 1 107 ? -18.422 4.560 15.304 1.00 94.19 107 PHE A CA 1
ATOM 826 C C . PHE A 1 107 ? -18.560 3.645 16.526 1.00 94.19 107 PHE A C 1
ATOM 828 O O . PHE A 1 107 ? -19.601 3.650 17.175 1.00 94.19 107 PHE A O 1
ATOM 835 N N . ILE A 1 108 ? -17.498 2.936 16.919 1.00 93.31 108 ILE A N 1
ATOM 836 C CA . ILE A 1 108 ? -17.526 2.091 18.126 1.00 93.31 108 ILE A CA 1
ATOM 837 C C . ILE A 1 108 ? -17.896 2.923 19.363 1.00 93.31 108 ILE A C 1
ATOM 839 O O . ILE A 1 108 ? -18.722 2.507 20.165 1.00 93.31 108 ILE A O 1
ATOM 843 N N . LYS A 1 109 ? -17.338 4.129 19.510 1.00 93.62 109 LYS A N 1
ATOM 844 C CA . LYS A 1 109 ? -17.639 5.001 20.655 1.00 93.62 109 LYS A CA 1
ATOM 845 C C . LYS A 1 109 ? -19.100 5.472 20.696 1.00 93.62 109 LYS A C 1
ATOM 847 O O . LYS A 1 109 ? -19.613 5.685 21.791 1.00 93.62 109 LYS A O 1
ATOM 852 N N . ILE A 1 110 ? -19.734 5.680 19.542 1.00 94.88 110 ILE A N 1
ATOM 853 C CA . ILE A 1 110 ? -21.134 6.124 19.443 1.00 94.88 110 ILE A CA 1
ATOM 854 C C . ILE A 1 110 ? -22.095 4.968 19.736 1.00 94.88 110 ILE A C 1
ATOM 856 O O . ILE A 1 110 ? -23.056 5.169 20.465 1.00 94.88 110 ILE A O 1
ATOM 860 N N . PHE A 1 111 ? -21.828 3.775 19.197 1.00 90.31 111 PHE A N 1
ATOM 861 C CA . PHE A 1 111 ? -22.753 2.633 19.248 1.00 90.31 111 PHE A CA 1
ATOM 862 C C . PHE A 1 111 ? -22.493 1.643 20.394 1.00 90.31 111 PHE A C 1
ATOM 864 O O . PHE A 1 111 ? -23.292 0.740 20.608 1.00 90.31 111 PHE A O 1
ATOM 871 N N . SER A 1 112 ? -21.371 1.758 21.110 1.00 79.69 112 SER A N 1
ATOM 872 C CA . SER A 1 112 ? -21.095 0.978 22.331 1.00 79.69 112 SER A CA 1
ATOM 873 C C . SER A 1 112 ? -21.429 1.739 23.623 1.00 79.69 112 SER A C 1
ATOM 875 O O . SER A 1 112 ? -20.999 1.324 24.698 1.00 79.69 112 SER A O 1
ATOM 877 N N . LYS A 1 113 ? -22.146 2.862 23.513 1.00 54.03 113 LYS A N 1
ATOM 878 C CA . LYS A 1 113 ? -22.820 3.552 24.618 1.00 54.03 113 LYS A CA 1
ATOM 879 C C . LYS A 1 113 ? -24.300 3.209 24.593 1.00 54.03 113 LYS A C 1
ATOM 881 O O . LYS A 1 113 ? -24.868 3.141 25.700 1.00 54.03 113 LYS A O 1
#

Secondary structure (DSSP, 8-state):
-HHHHHHHHHHHHHHHH-TT--HHHHGGGGGHHHHHHHHH-S-HHHHHHHHHHHHHHHHHHHHHHHHHHHHS-HHHHHHHIIIIIHHHHHHHHHHHHHHHHHHHHHHHHHHT-

Sequence (113 aa):
MVVEILIILLLQLLFYFSPVIVFEKHFFLWLVPPVIAGVVTSSAKRGLAASLIATICYILITGSIEGLKRLNSIIGGLVFGFIFGFPILLVMNIVPLLIAYGLKKIFIKIFSK

Radius of gyration: 15.29 Å; chains: 1; bounding box: 41×18×44 Å

Foldseek 3Di:
DVVLLCLLQVQVVVLVPDPVRDCVVNVVSNLVSLLVSLLPDPDLVVQLVSLLVSLLVNQLVVLQVVCCVPVVHSVNSSVCCVVPVSVVSSCSNNVSSPVNNVVNVVVCVVVVD

pLDDT: mean 94.97, std 5.34, range [54.03, 98.5]